Protein AF-A0A7V4QQW2-F1 (afdb_monomer)

Structure (mmCIF, N/CA/C/O backbone):
data_AF-A0A7V4QQW2-F1
#
_entry.id   AF-A0A7V4QQW2-F1
#
loop_
_atom_site.group_PDB
_atom_site.id
_atom_site.type_symbol
_atom_site.label_atom_id
_atom_site.label_alt_id
_atom_site.label_comp_id
_atom_site.label_asym_id
_atom_site.label_entity_id
_atom_site.label_seq_id
_atom_site.pdbx_PDB_ins_code
_atom_site.Cartn_x
_atom_site.Cartn_y
_atom_site.Cartn_z
_atom_site.occupancy
_atom_site.B_iso_or_equiv
_atom_site.auth_seq_id
_atom_site.auth_comp_id
_atom_site.auth_asym_id
_atom_site.auth_atom_id
_atom_site.pdbx_PDB_model_num
ATOM 1 N N . MET A 1 1 ? 18.190 -7.811 31.103 1.00 62.69 1 MET A N 1
ATOM 2 C CA . MET A 1 1 ? 18.220 -7.856 29.624 1.00 62.69 1 MET A CA 1
ATOM 3 C C . MET A 1 1 ? 17.058 -7.013 29.114 1.00 62.69 1 MET A C 1
ATOM 5 O O . MET A 1 1 ? 15.943 -7.261 29.548 1.00 62.69 1 MET A O 1
ATOM 9 N N . LYS A 1 2 ? 17.299 -5.974 28.301 1.00 69.94 2 LYS A N 1
ATOM 10 C CA . LYS A 1 2 ? 16.217 -5.201 27.663 1.00 69.94 2 LYS A CA 1
ATOM 11 C C . LYS A 1 2 ? 15.664 -6.037 26.510 1.00 69.94 2 LYS A C 1
ATOM 13 O O . LYS A 1 2 ? 16.434 -6.431 25.640 1.00 69.94 2 LYS A O 1
ATOM 18 N N . GLN A 1 3 ? 14.367 -6.322 26.523 1.00 79.12 3 GLN A N 1
ATOM 19 C CA . GLN A 1 3 ? 13.705 -6.965 25.394 1.00 79.12 3 GLN A CA 1
ATOM 20 C C . GLN A 1 3 ? 13.642 -5.964 24.235 1.00 79.12 3 GLN A C 1
ATOM 22 O O . GLN A 1 3 ? 13.128 -4.860 24.399 1.00 79.12 3 GLN A O 1
ATOM 27 N N . LEU A 1 4 ? 14.228 -6.325 23.094 1.00 84.31 4 LEU A N 1
ATOM 28 C CA . LEU A 1 4 ? 14.112 -5.557 21.857 1.00 84.31 4 LEU A CA 1
ATOM 29 C C . LEU A 1 4 ? 12.785 -5.924 21.193 1.00 84.31 4 LEU A C 1
ATOM 31 O O . LEU A 1 4 ? 12.577 -7.080 20.829 1.00 84.31 4 LEU A O 1
ATOM 35 N N . THR A 1 5 ? 11.897 -4.945 21.054 1.00 89.00 5 THR A N 1
ATOM 36 C CA . THR A 1 5 ? 10.644 -5.096 20.309 1.00 89.00 5 THR A CA 1
ATOM 37 C C . THR A 1 5 ? 10.881 -4.677 18.864 1.00 89.00 5 THR A C 1
ATOM 39 O O . THR A 1 5 ? 11.365 -3.574 18.616 1.00 89.00 5 THR A O 1
ATOM 42 N N . VAL A 1 6 ? 10.541 -5.549 17.916 1.00 92.81 6 VAL A N 1
ATOM 43 C CA . VAL A 1 6 ? 10.545 -5.222 16.485 1.00 92.81 6 VAL A CA 1
ATOM 44 C C . VAL A 1 6 ? 9.186 -4.631 16.130 1.00 92.81 6 VAL A C 1
ATOM 46 O O . VAL A 1 6 ? 8.161 -5.255 16.387 1.00 92.81 6 VAL A O 1
ATOM 49 N N . GLY A 1 7 ? 9.185 -3.427 15.564 1.00 93.88 7 GLY A N 1
ATOM 50 C CA . GLY A 1 7 ? 8.000 -2.804 14.981 1.00 93.88 7 GLY A CA 1
ATOM 51 C C . GLY A 1 7 ? 8.015 -2.951 13.464 1.00 93.88 7 GLY A C 1
ATOM 52 O O . GLY A 1 7 ? 9.079 -2.839 12.857 1.00 93.88 7 GLY A O 1
ATOM 53 N N . ILE A 1 8 ? 6.853 -3.198 12.864 1.00 96.56 8 ILE A N 1
ATOM 54 C CA . ILE A 1 8 ? 6.711 -3.372 11.411 1.00 96.56 8 ILE A CA 1
ATOM 55 C C . ILE A 1 8 ? 5.750 -2.308 10.885 1.00 96.56 8 ILE A C 1
ATOM 57 O O . ILE A 1 8 ? 4.625 -2.228 11.368 1.00 96.56 8 ILE A O 1
ATOM 61 N N . GLY A 1 9 ? 6.194 -1.502 9.924 1.00 97.69 9 GLY A N 1
ATOM 62 C CA . GLY A 1 9 ? 5.322 -0.650 9.113 1.00 97.69 9 GLY A CA 1
ATOM 63 C C . GLY A 1 9 ? 4.996 -1.354 7.798 1.00 97.69 9 GLY A C 1
ATOM 64 O O . GLY A 1 9 ? 5.849 -2.042 7.237 1.00 97.69 9 GLY A O 1
ATOM 65 N N . ILE A 1 10 ? 3.757 -1.236 7.324 1.00 98.44 10 ILE A N 1
ATOM 66 C CA . ILE A 1 10 ? 3.307 -1.878 6.082 1.00 98.44 10 ILE A CA 1
ATOM 67 C C . ILE A 1 10 ? 2.667 -0.828 5.174 1.00 98.44 10 ILE A C 1
ATOM 69 O O . ILE A 1 10 ? 1.845 -0.031 5.617 1.00 98.44 10 ILE A O 1
ATOM 73 N N . GLY A 1 11 ? 3.014 -0.855 3.887 1.00 97.81 11 GLY A N 1
ATOM 74 C CA . GLY A 1 11 ? 2.393 -0.042 2.842 1.00 97.81 11 GLY A CA 1
ATOM 75 C C . GLY A 1 11 ? 1.712 -0.906 1.787 1.00 97.81 11 GLY A C 1
ATOM 76 O O . GLY A 1 11 ? 2.345 -1.798 1.224 1.00 97.81 11 GLY A O 1
ATOM 77 N N . LEU A 1 12 ? 0.440 -0.633 1.493 1.00 98.06 12 LEU A N 1
ATOM 78 C CA . LEU A 1 12 ? -0.349 -1.370 0.500 1.00 98.06 12 LEU A CA 1
ATOM 79 C C . LEU A 1 12 ? -0.936 -0.431 -0.555 1.00 98.06 12 LEU A C 1
ATOM 81 O O . LEU A 1 12 ? -1.532 0.601 -0.246 1.00 98.06 12 LEU A O 1
ATOM 85 N N . ASN A 1 13 ? -0.798 -0.812 -1.821 1.00 97.56 13 ASN A N 1
ATOM 86 C CA . ASN A 1 13 ? -1.393 -0.095 -2.940 1.00 97.56 13 ASN A CA 1
ATOM 87 C C . ASN A 1 13 ? -1.989 -1.074 -3.949 1.00 97.56 13 ASN A C 1
ATOM 89 O O . ASN A 1 13 ? -1.387 -2.112 -4.229 1.00 97.56 13 ASN A O 1
ATOM 93 N N . THR A 1 14 ? -3.121 -0.693 -4.538 1.00 98.00 14 THR A N 1
ATOM 94 C CA . THR A 1 14 ? -3.747 -1.425 -5.638 1.00 98.00 14 THR A CA 1
ATOM 95 C C . THR A 1 14 ? -3.616 -0.623 -6.926 1.00 98.00 14 THR A C 1
ATOM 97 O O . THR A 1 14 ? -3.930 0.568 -6.967 1.00 98.00 14 THR A O 1
ATOM 100 N N . GLY A 1 15 ? -3.167 -1.271 -7.996 1.00 96.38 15 GLY A N 1
ATOM 101 C CA . GLY A 1 15 ? -3.141 -0.672 -9.323 1.00 96.38 15 GLY A CA 1
ATOM 102 C C . GLY A 1 15 ? -2.419 -1.540 -10.343 1.00 96.38 15 GLY A C 1
ATOM 103 O O . GLY A 1 15 ? -1.790 -2.540 -9.999 1.00 96.38 15 GLY A O 1
ATOM 104 N N . GLU A 1 16 ? -2.504 -1.141 -11.608 1.00 97.44 16 GLU A N 1
ATOM 105 C CA . GLU A 1 16 ? -1.855 -1.849 -12.709 1.00 97.44 16 GLU A CA 1
ATOM 106 C C . GLU A 1 16 ? -0.327 -1.797 -12.602 1.00 97.44 16 GLU A C 1
ATOM 108 O O . GLU A 1 16 ? 0.266 -0.774 -12.236 1.00 97.44 16 GLU A O 1
ATOM 113 N N . VAL A 1 17 ? 0.312 -2.914 -12.939 1.00 97.06 17 VAL A N 1
ATOM 114 C CA . VAL A 1 17 ? 1.766 -3.088 -12.919 1.00 97.06 17 VAL A CA 1
ATOM 115 C C . VAL A 1 17 ? 2.209 -3.888 -14.137 1.00 97.06 17 VAL A C 1
ATOM 117 O O . VAL A 1 17 ? 1.432 -4.653 -14.707 1.00 97.06 17 VAL A O 1
ATOM 120 N N . VAL A 1 18 ? 3.480 -3.751 -14.508 1.00 96.50 18 VAL A N 1
ATOM 121 C CA . VAL A 1 18 ? 4.112 -4.638 -15.489 1.00 96.50 18 VAL A CA 1
ATOM 122 C C . VAL A 1 18 ? 4.779 -5.775 -14.729 1.00 96.50 18 VAL A C 1
ATOM 124 O O . VAL A 1 18 ? 5.654 -5.525 -13.901 1.00 96.50 18 VAL A O 1
ATOM 127 N N . CYS A 1 19 ? 4.381 -7.015 -15.007 1.00 96.81 19 CYS A N 1
ATOM 128 C CA . CYS A 1 19 ? 4.965 -8.215 -14.414 1.00 96.81 19 CYS A CA 1
ATOM 129 C C . CYS A 1 19 ? 5.726 -9.045 -15.457 1.00 96.81 19 CYS A C 1
ATOM 131 O O . CYS A 1 19 ? 5.377 -9.051 -16.639 1.00 96.81 19 CYS A O 1
ATOM 133 N N . GLY A 1 20 ? 6.778 -9.744 -15.030 1.00 95.62 20 GLY A N 1
ATOM 134 C CA . GLY A 1 20 ? 7.519 -10.658 -15.898 1.00 95.62 20 GLY A CA 1
ATOM 135 C C . GLY A 1 20 ? 8.91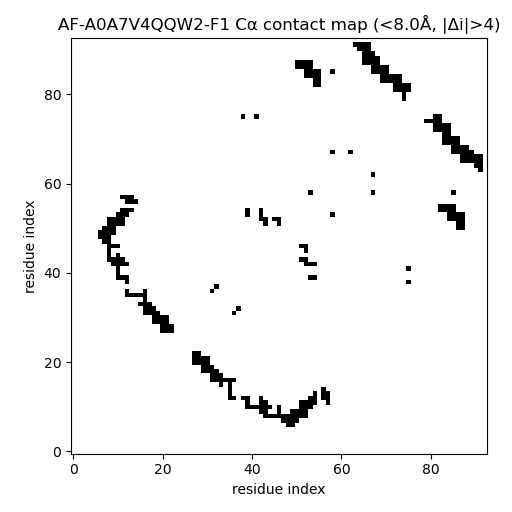1 -11.001 -15.382 1.00 95.62 20 GLY A C 1
ATOM 136 O O . GLY A 1 20 ? 9.328 -10.546 -14.318 1.00 95.62 20 GLY A O 1
ATOM 137 N N . ASN A 1 21 ? 9.646 -11.795 -16.164 1.00 95.38 21 ASN A N 1
ATOM 138 C CA . ASN A 1 21 ? 11.053 -12.074 -15.887 1.00 95.38 21 ASN A CA 1
ATOM 139 C C . ASN A 1 21 ? 11.905 -10.872 -16.299 1.00 95.38 21 ASN A C 1
ATOM 141 O O . ASN A 1 21 ? 11.928 -10.502 -17.475 1.00 95.38 21 ASN A O 1
ATOM 145 N N . MET A 1 22 ? 12.620 -10.284 -15.346 1.00 92.81 22 MET A N 1
ATOM 146 C CA . MET A 1 22 ? 13.503 -9.143 -15.576 1.00 92.81 22 MET A CA 1
ATOM 147 C C . MET A 1 22 ? 14.892 -9.433 -15.020 1.00 92.81 22 MET A C 1
ATOM 149 O O . MET A 1 22 ? 15.039 -10.095 -13.994 1.00 92.81 22 MET A O 1
ATOM 153 N N . GLY A 1 23 ? 15.917 -8.912 -15.690 1.00 89.00 23 GLY A N 1
ATOM 154 C CA . GLY A 1 23 ? 17.303 -9.070 -15.271 1.00 89.00 23 GLY A CA 1
ATOM 155 C C . GLY A 1 23 ? 18.248 -9.297 -16.441 1.00 89.00 23 GLY A C 1
ATOM 156 O O . GLY A 1 23 ? 17.905 -9.066 -17.602 1.00 89.00 23 GLY A O 1
ATOM 157 N N . SER A 1 24 ? 19.470 -9.709 -16.124 1.00 91.44 24 SER A N 1
ATOM 158 C CA . SER A 1 24 ? 20.458 -10.076 -17.135 1.00 91.44 24 SER A CA 1
ATOM 159 C C . SER A 1 24 ? 20.286 -11.545 -17.533 1.00 91.44 24 SER A C 1
ATOM 161 O O . SER A 1 24 ? 19.710 -12.324 -16.773 1.00 91.44 24 SER A O 1
ATOM 163 N N . PRO A 1 25 ? 20.860 -11.989 -18.665 1.00 88.88 25 PRO A N 1
ATOM 164 C CA . PRO A 1 25 ? 20.821 -13.401 -19.043 1.00 88.88 25 PRO A CA 1
ATOM 165 C C . PRO A 1 25 ? 21.368 -14.357 -17.969 1.00 88.88 25 PRO A C 1
ATOM 167 O O . PRO A 1 25 ? 20.964 -15.514 -17.929 1.00 88.88 25 PRO A O 1
ATOM 170 N N . GLN A 1 26 ? 22.280 -13.895 -17.101 1.00 91.88 26 GLN A N 1
ATOM 171 C CA . GLN A 1 26 ? 22.833 -14.709 -16.011 1.00 91.88 26 GLN A CA 1
ATOM 172 C C . GLN A 1 26 ? 22.012 -14.653 -14.713 1.00 91.88 26 GLN A C 1
ATOM 174 O O . GLN A 1 26 ? 22.223 -15.490 -13.837 1.00 91.88 26 GLN A O 1
ATOM 179 N N . LYS A 1 27 ? 21.109 -13.678 -14.556 1.00 86.88 27 LYS A N 1
ATOM 180 C CA . LYS A 1 27 ? 20.277 -13.526 -13.359 1.00 86.88 27 LYS A CA 1
ATOM 181 C C . LYS A 1 27 ? 18.934 -12.902 -13.727 1.00 86.88 27 LYS A C 1
ATOM 183 O O . LYS A 1 27 ? 18.850 -11.697 -13.954 1.00 86.88 27 LYS A O 1
ATOM 188 N N . MET A 1 28 ? 17.913 -13.750 -13.761 1.00 91.56 28 MET A N 1
ATOM 189 C CA . MET A 1 28 ? 16.531 -13.398 -14.071 1.00 91.56 28 MET A CA 1
ATOM 190 C C . MET A 1 28 ? 15.671 -13.611 -12.831 1.00 91.56 28 MET A C 1
ATOM 192 O O . MET A 1 28 ? 15.678 -14.707 -12.275 1.00 91.56 28 MET A O 1
ATOM 196 N N . ASP A 1 29 ? 14.911 -12.590 -12.450 1.00 95.50 29 ASP A N 1
ATOM 197 C CA . ASP A 1 29 ? 13.940 -12.649 -11.361 1.00 95.50 29 ASP A CA 1
ATOM 198 C C . ASP A 1 29 ? 12.541 -12.349 -11.920 1.00 95.50 29 ASP A C 1
ATOM 200 O O . ASP A 1 29 ? 12.360 -11.418 -12.711 1.00 95.50 29 ASP A O 1
ATOM 204 N N . TYR A 1 30 ? 11.535 -13.133 -11.519 1.00 94.88 30 TYR A N 1
ATOM 205 C CA . TYR A 1 30 ? 10.141 -12.792 -11.805 1.00 94.88 30 TYR A CA 1
ATOM 206 C C . TYR A 1 30 ? 9.710 -11.679 -10.853 1.00 94.88 30 TYR A C 1
ATOM 208 O O . TYR A 1 30 ? 9.687 -11.868 -9.636 1.00 94.88 30 TYR A O 1
ATOM 216 N N . THR A 1 31 ? 9.398 -10.509 -11.398 1.00 95.06 31 THR A N 1
ATOM 217 C CA . THR A 1 31 ? 9.170 -9.300 -10.605 1.00 95.06 31 THR A CA 1
ATOM 218 C C . THR A 1 31 ? 8.083 -8.417 -11.212 1.00 95.06 31 THR A C 1
ATOM 220 O O . THR A 1 31 ? 7.575 -8.676 -12.308 1.00 95.06 31 THR A O 1
ATOM 223 N N . VAL A 1 32 ? 7.709 -7.376 -10.470 1.00 96.19 32 VAL A N 1
ATOM 224 C CA . VAL A 1 32 ? 6.769 -6.33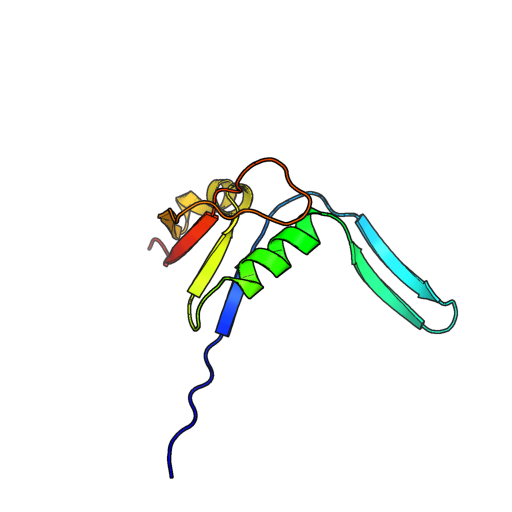4 -10.883 1.00 96.19 32 VAL A CA 1
ATOM 225 C C . VAL A 1 32 ? 7.455 -4.973 -10.865 1.00 96.19 32 VAL A C 1
ATOM 227 O O . VAL A 1 32 ? 8.211 -4.658 -9.947 1.00 96.19 32 VAL A O 1
ATOM 230 N N . ILE A 1 33 ? 7.169 -4.145 -11.867 1.00 95.00 33 ILE A N 1
ATOM 231 C CA . ILE A 1 33 ? 7.636 -2.757 -11.941 1.00 95.00 33 ILE A CA 1
ATOM 232 C C . ILE A 1 33 ? 6.481 -1.819 -12.284 1.00 95.00 33 ILE A C 1
ATOM 234 O O . ILE A 1 33 ? 5.470 -2.218 -12.865 1.00 95.00 33 ILE A O 1
ATOM 238 N N . GLY A 1 34 ? 6.662 -0.545 -11.949 1.00 93.88 34 GLY A N 1
ATOM 239 C CA . GLY A 1 34 ? 5.745 0.528 -12.314 1.00 93.88 34 GLY A CA 1
ATOM 240 C C . GLY A 1 34 ? 5.478 1.488 -11.163 1.00 93.88 34 GLY A C 1
ATOM 241 O O . GLY A 1 34 ? 5.869 1.262 -10.015 1.00 93.88 34 GLY A O 1
ATOM 242 N N . ASP A 1 35 ? 4.772 2.569 -11.474 1.00 92.25 35 ASP A N 1
ATOM 243 C CA . ASP A 1 35 ? 4.487 3.634 -10.512 1.00 92.25 35 ASP A CA 1
ATOM 244 C C . ASP A 1 35 ? 3.659 3.154 -9.316 1.00 92.25 35 ASP A C 1
ATOM 246 O O . ASP A 1 35 ? 3.865 3.630 -8.201 1.00 92.25 35 ASP A O 1
ATOM 250 N N . ASN A 1 36 ? 2.776 2.173 -9.516 1.00 94.62 36 ASN A N 1
ATOM 251 C CA . ASN A 1 36 ? 1.980 1.582 -8.441 1.00 94.62 36 ASN A CA 1
ATOM 252 C C . ASN A 1 36 ? 2.823 0.754 -7.453 1.00 94.62 36 ASN A C 1
ATOM 254 O O . ASN A 1 36 ? 2.517 0.749 -6.260 1.00 94.62 36 ASN A O 1
ATOM 258 N N . VAL A 1 37 ? 3.916 0.130 -7.911 1.00 95.56 37 VAL A N 1
ATOM 259 C CA . VAL A 1 37 ? 4.888 -0.558 -7.036 1.00 95.56 37 VAL A CA 1
ATOM 260 C C . VAL A 1 37 ? 5.658 0.471 -6.207 1.00 95.56 37 VAL A C 1
ATOM 262 O O . VAL A 1 37 ? 5.789 0.342 -4.990 1.00 95.56 37 VAL A O 1
ATOM 265 N N . ASN A 1 38 ? 6.097 1.554 -6.855 1.00 93.50 38 ASN A N 1
ATOM 266 C CA . ASN A 1 38 ? 6.780 2.658 -6.182 1.00 93.50 38 ASN A CA 1
ATOM 267 C C . ASN A 1 38 ? 5.879 3.353 -5.151 1.00 93.50 38 ASN A C 1
ATOM 269 O O . ASN A 1 38 ? 6.371 3.803 -4.118 1.00 93.50 38 ASN A O 1
ATOM 273 N N . LEU A 1 39 ? 4.574 3.462 -5.416 1.00 93.44 39 LEU A N 1
ATOM 274 C CA . LEU A 1 39 ? 3.618 4.017 -4.463 1.00 93.44 39 LEU A CA 1
ATOM 275 C C . LEU A 1 39 ? 3.502 3.141 -3.209 1.00 93.44 39 LEU A C 1
ATOM 277 O O . LEU A 1 39 ? 3.617 3.678 -2.112 1.00 93.44 39 LEU A O 1
ATOM 281 N N . ALA A 1 40 ? 3.372 1.817 -3.353 1.00 96.00 40 ALA A N 1
ATOM 282 C CA . ALA A 1 40 ? 3.341 0.894 -2.211 1.00 96.00 40 ALA A CA 1
ATOM 283 C C . ALA A 1 40 ? 4.575 1.056 -1.306 1.00 96.00 40 ALA A C 1
ATOM 285 O O . ALA A 1 40 ? 4.438 1.231 -0.097 1.00 96.00 40 ALA A O 1
ATOM 286 N N . SER A 1 41 ? 5.774 1.099 -1.900 1.00 94.94 41 SER A N 1
ATOM 287 C CA . SER A 1 41 ? 7.024 1.314 -1.155 1.00 94.94 41 SER A CA 1
ATOM 288 C C . SER A 1 41 ? 7.058 2.662 -0.428 1.00 94.94 41 SER A C 1
ATOM 290 O O . SER A 1 41 ? 7.587 2.766 0.672 1.00 94.94 41 SER A O 1
ATOM 292 N N . ARG A 1 42 ? 6.468 3.713 -1.002 1.00 92.50 42 ARG A N 1
ATOM 293 C CA . ARG A 1 42 ? 6.414 5.027 -0.344 1.00 92.50 42 ARG A CA 1
ATOM 294 C C . ARG A 1 42 ? 5.425 5.062 0.808 1.00 92.50 42 ARG A C 1
ATOM 296 O O . ARG A 1 42 ? 5.686 5.770 1.774 1.00 92.50 42 ARG A O 1
ATOM 303 N N . LEU A 1 43 ? 4.315 4.334 0.709 1.00 95.62 43 LEU A N 1
ATOM 304 C CA . LEU A 1 43 ? 3.394 4.167 1.832 1.00 95.62 43 LEU A CA 1
ATOM 305 C C . LEU A 1 43 ? 4.095 3.454 2.987 1.00 95.62 43 LEU A C 1
ATOM 307 O O . LEU A 1 43 ? 4.029 3.937 4.109 1.00 95.62 43 LEU A O 1
ATOM 311 N N . GLU A 1 44 ? 4.830 2.378 2.692 1.00 97.12 44 GLU A N 1
ATOM 312 C CA . GLU A 1 44 ? 5.601 1.620 3.684 1.00 97.12 44 GLU A CA 1
ATOM 313 C C . GLU A 1 44 ? 6.655 2.497 4.363 1.00 97.12 44 GLU A C 1
ATOM 315 O O . GLU A 1 44 ? 6.668 2.592 5.586 1.00 97.12 44 GLU A O 1
ATOM 320 N N . ALA A 1 45 ? 7.439 3.250 3.589 1.00 94.19 45 ALA A N 1
ATOM 321 C CA . ALA A 1 45 ? 8.452 4.156 4.129 1.00 94.19 45 ALA A CA 1
ATOM 322 C C . ALA A 1 45 ? 7.885 5.270 5.035 1.00 94.19 45 ALA A C 1
ATOM 324 O O . ALA A 1 45 ? 8.639 5.889 5.786 1.00 94.19 45 ALA A O 1
ATOM 325 N N . ASN A 1 46 ? 6.581 5.561 4.945 1.00 93.69 46 ASN A N 1
ATOM 326 C CA . ASN A 1 46 ? 5.893 6.537 5.793 1.00 93.69 46 ASN A CA 1
ATOM 327 C C . ASN A 1 46 ? 5.025 5.886 6.879 1.00 93.69 46 ASN A C 1
ATOM 329 O O . ASN A 1 46 ? 4.471 6.620 7.696 1.00 93.69 46 ASN A O 1
ATOM 333 N N . ALA A 1 47 ? 4.898 4.556 6.903 1.00 96.06 47 ALA A N 1
ATOM 334 C CA . ALA A 1 47 ? 4.106 3.828 7.884 1.00 96.06 47 ALA A CA 1
ATOM 335 C C . ALA A 1 47 ? 4.902 3.676 9.194 1.00 96.06 47 ALA A C 1
ATOM 337 O O . ALA A 1 47 ? 5.975 3.063 9.196 1.00 96.06 47 ALA A O 1
ATOM 338 N N . PRO A 1 48 ? 4.419 4.225 10.325 1.00 96.06 48 PRO A N 1
ATOM 339 C CA . PRO A 1 48 ? 5.034 3.976 11.619 1.00 96.06 48 PRO A CA 1
ATOM 340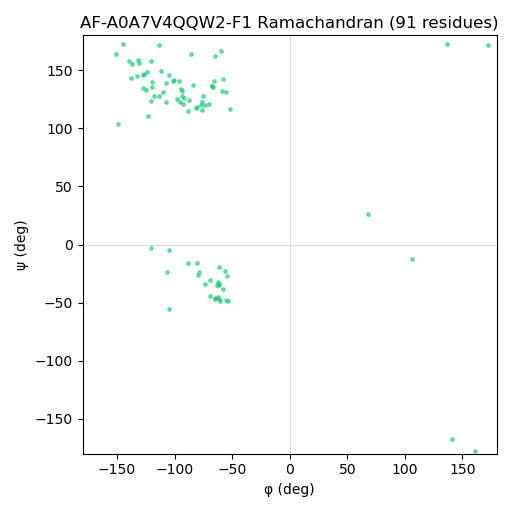 C C . PRO A 1 48 ? 5.044 2.490 11.997 1.00 96.06 48 PRO A C 1
ATOM 342 O O . PRO A 1 48 ? 4.343 1.651 11.436 1.00 96.06 48 PRO A O 1
ATOM 345 N N . ALA A 1 49 ? 5.830 2.159 13.020 1.00 96.50 49 ALA A N 1
ATOM 346 C CA . ALA A 1 49 ? 5.811 0.823 13.595 1.00 96.50 49 ALA A CA 1
ATOM 347 C C . ALA A 1 49 ? 4.391 0.419 14.034 1.00 96.50 49 ALA A C 1
ATOM 349 O O . ALA A 1 49 ? 3.745 1.136 14.797 1.00 96.50 49 ALA A O 1
ATOM 350 N N . ASN A 1 50 ? 3.981 -0.783 13.628 1.00 96.19 50 ASN A N 1
ATOM 351 C CA . ASN A 1 50 ? 2.689 -1.416 13.893 1.00 96.19 50 ASN A CA 1
ATOM 352 C C . ASN A 1 50 ? 1.491 -0.745 13.210 1.00 96.19 50 ASN A C 1
ATOM 354 O O . ASN A 1 50 ? 0.371 -0.871 13.702 1.00 96.19 50 ASN A O 1
ATOM 358 N N . THR A 1 51 ? 1.707 -0.064 12.083 1.00 97.75 51 THR A N 1
ATOM 359 C CA . THR A 1 51 ? 0.619 0.488 11.270 1.00 97.75 51 THR A CA 1
ATOM 360 C C . THR A 1 51 ? 0.628 -0.085 9.857 1.00 97.75 51 THR A C 1
ATOM 362 O O . THR A 1 51 ? 1.642 -0.574 9.348 1.00 97.75 51 THR A O 1
ATOM 365 N N . ILE A 1 52 ? -0.538 -0.017 9.215 1.00 98.38 52 ILE A N 1
ATOM 366 C CA . ILE A 1 52 ? -0.723 -0.394 7.817 1.00 98.38 52 ILE A CA 1
ATOM 367 C C . ILE A 1 52 ? -1.303 0.813 7.093 1.00 98.38 52 ILE A C 1
ATOM 369 O O . ILE A 1 52 ? -2.454 1.191 7.320 1.00 98.38 52 ILE A O 1
ATOM 373 N N . TYR A 1 53 ? -0.505 1.421 6.225 1.00 98.12 53 TYR A N 1
ATOM 374 C CA . TYR A 1 53 ? -0.942 2.516 5.371 1.00 98.12 53 TYR A CA 1
ATOM 375 C C . TYR A 1 53 ? -1.383 1.975 4.021 1.00 98.12 53 TYR A C 1
ATOM 377 O O . TYR A 1 53 ? -0.695 1.163 3.399 1.00 98.12 53 TYR A O 1
ATOM 385 N N . VAL A 1 54 ? -2.530 2.444 3.550 1.00 98.38 54 VAL A N 1
ATOM 386 C CA . VAL A 1 54 ? -3.117 2.019 2.287 1.00 98.38 54 VAL A CA 1
ATOM 387 C C . VAL A 1 54 ? -3.423 3.214 1.393 1.00 98.38 54 VAL A C 1
ATOM 389 O O . VAL A 1 54 ? -3.775 4.299 1.857 1.00 98.38 54 VAL A O 1
ATOM 392 N N . SER A 1 55 ? -3.288 3.002 0.090 1.00 97.44 55 SER A N 1
ATOM 393 C CA . SER A 1 55 ? -3.760 3.934 -0.937 1.00 97.44 55 SER A CA 1
ATOM 394 C C . SER A 1 55 ? -5.290 4.072 -0.948 1.00 97.44 55 SER A C 1
ATOM 396 O O . SER A 1 55 ? -6.005 3.190 -0.465 1.00 97.44 55 SER A O 1
ATOM 398 N N . GLU A 1 56 ? -5.805 5.134 -1.577 1.00 97.19 56 GLU A N 1
ATOM 399 C CA . GLU A 1 56 ? -7.246 5.285 -1.838 1.00 97.19 56 GLU A CA 1
ATOM 400 C C . GLU A 1 56 ? -7.828 4.120 -2.655 1.00 97.19 56 GLU A C 1
ATOM 402 O O . GLU A 1 56 ? -8.925 3.663 -2.346 1.00 97.19 56 GLU A O 1
ATOM 407 N N . SER A 1 57 ? -7.103 3.578 -3.640 1.00 97.69 57 SER A N 1
ATOM 408 C CA . SER A 1 57 ? -7.589 2.441 -4.438 1.00 97.69 57 SER A CA 1
ATOM 409 C C . SER A 1 57 ? -7.765 1.183 -3.589 1.00 97.69 57 SER A C 1
ATOM 411 O O . SER A 1 57 ? -8.821 0.555 -3.635 1.00 97.69 57 SER A O 1
ATOM 413 N N . THR A 1 58 ? -6.781 0.855 -2.747 1.00 98.38 58 THR A N 1
ATOM 414 C CA . THR A 1 58 ? -6.900 -0.262 -1.801 1.00 98.38 58 THR A CA 1
ATOM 415 C C . THR A 1 58 ? -8.047 -0.029 -0.822 1.00 98.38 58 THR A C 1
ATOM 417 O O . THR A 1 58 ? -8.868 -0.921 -0.649 1.00 98.38 58 THR A O 1
ATOM 420 N N . TYR A 1 59 ? -8.155 1.171 -0.236 1.00 98.38 59 TYR A N 1
ATOM 421 C CA . TYR A 1 59 ? -9.274 1.527 0.641 1.00 98.38 59 TYR A CA 1
ATOM 422 C C . TYR A 1 59 ? -1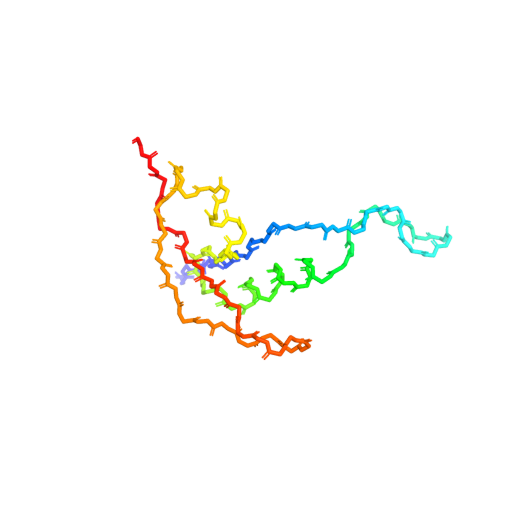0.629 1.297 -0.040 1.00 98.38 59 TYR A C 1
ATOM 424 O O . TYR A 1 59 ? -11.507 0.667 0.543 1.00 98.38 59 TYR A O 1
ATOM 432 N N . LEU A 1 60 ? -10.816 1.766 -1.275 1.00 98.25 60 LEU A N 1
ATOM 433 C CA . LEU A 1 60 ? -12.092 1.642 -1.983 1.00 98.25 60 LEU A CA 1
ATOM 434 C C . LEU A 1 60 ? -12.504 0.184 -2.216 1.00 98.25 60 LEU A C 1
ATOM 436 O O . LEU A 1 60 ? -13.698 -0.111 -2.148 1.00 98.25 60 LEU A O 1
ATOM 440 N N . GLU A 1 61 ? -11.543 -0.710 -2.444 1.00 98.12 61 GLU A N 1
ATOM 441 C CA . GLU A 1 61 ? -11.787 -2.143 -2.646 1.00 98.12 61 GLU A CA 1
ATOM 442 C C . GLU A 1 61 ? -12.036 -2.915 -1.342 1.00 98.12 61 GLU A C 1
ATOM 444 O O . GLU A 1 61 ? -12.660 -3.979 -1.358 1.00 98.12 61 GLU A O 1
ATOM 449 N N . THR A 1 62 ? -11.560 -2.406 -0.203 1.00 98.00 62 THR A N 1
ATOM 450 C CA . THR A 1 62 ? -11.571 -3.142 1.072 1.00 98.00 62 THR A CA 1
ATOM 451 C C . THR A 1 62 ? -12.349 -2.452 2.194 1.00 98.00 62 THR A C 1
ATOM 453 O O . THR A 1 62 ? -12.506 -3.038 3.269 1.00 98.00 62 THR A O 1
ATOM 456 N N . LYS A 1 63 ? -12.892 -1.249 1.970 1.00 97.50 63 LYS A N 1
ATOM 457 C CA . LYS A 1 63 ? -13.635 -0.455 2.970 1.00 97.50 63 LYS A CA 1
ATOM 458 C C . LYS A 1 63 ? -14.827 -1.180 3.582 1.00 97.50 63 LYS A C 1
ATOM 460 O O . LYS A 1 63 ? -15.239 -0.829 4.682 1.00 97.50 63 LYS A O 1
ATOM 465 N N . ASP A 1 64 ? -15.386 -2.184 2.913 1.00 97.69 64 ASP A N 1
ATOM 466 C CA . ASP A 1 64 ? -16.506 -2.968 3.445 1.00 97.69 64 ASP A CA 1
ATOM 467 C C . ASP A 1 64 ? -16.055 -4.051 4.434 1.00 97.69 64 ASP A C 1
ATOM 469 O O . ASP A 1 64 ? -16.868 -4.533 5.217 1.00 97.69 64 ASP A O 1
ATOM 473 N N . LYS A 1 65 ? -14.756 -4.377 4.461 1.00 97.75 65 LYS A N 1
ATOM 474 C CA . LYS A 1 65 ? -14.154 -5.401 5.329 1.00 97.75 65 LYS A CA 1
ATOM 475 C C . LYS A 1 65 ? -13.335 -4.831 6.481 1.00 97.75 65 LYS A C 1
ATOM 477 O O . LYS A 1 65 ? -13.177 -5.498 7.492 1.00 97.75 65 LYS A O 1
ATOM 482 N N . PHE A 1 66 ? -12.826 -3.608 6.359 1.00 98.12 66 PHE A N 1
ATOM 483 C CA . PHE A 1 66 ? -11.980 -3.001 7.388 1.00 98.12 66 PHE A CA 1
ATOM 484 C C . PHE A 1 66 ? -12.448 -1.595 7.749 1.00 98.12 66 PHE A C 1
ATOM 486 O O . PHE A 1 66 ? -13.111 -0.908 6.968 1.00 98.12 66 PHE A O 1
ATOM 493 N N . ILE A 1 67 ? -12.095 -1.171 8.956 1.00 98.19 67 ILE A N 1
ATOM 494 C CA . ILE A 1 67 ? -12.235 0.204 9.420 1.00 98.19 67 ILE A CA 1
ATOM 495 C C . ILE A 1 67 ? -10.926 0.931 9.149 1.00 98.19 67 ILE A C 1
ATOM 497 O O . ILE A 1 67 ? -9.843 0.434 9.465 1.00 98.19 67 ILE A O 1
ATOM 501 N N . TYR A 1 68 ? -11.049 2.118 8.567 1.00 98.31 68 TYR A N 1
ATOM 502 C CA . TYR A 1 68 ? -9.929 2.956 8.177 1.00 98.31 68 TYR A CA 1
ATOM 503 C C . TYR A 1 68 ? -10.033 4.334 8.816 1.00 98.31 68 TYR A C 1
ATOM 505 O O . TYR A 1 68 ? -11.130 4.870 8.989 1.00 98.31 68 TYR A O 1
ATOM 513 N N . LYS A 1 69 ? -8.877 4.924 9.094 1.00 98.12 69 LYS A N 1
ATOM 514 C CA . LYS A 1 69 ? -8.724 6.332 9.439 1.00 98.12 69 LYS A CA 1
ATOM 515 C C . LYS A 1 69 ? -8.085 7.050 8.257 1.00 98.12 69 LYS A C 1
ATOM 517 O O . LYS A 1 69 ? -6.997 6.679 7.830 1.00 98.12 69 LYS A O 1
ATOM 522 N N . GLU A 1 70 ? -8.752 8.069 7.730 1.00 97.88 70 GLU A N 1
ATOM 523 C CA . GLU A 1 70 ? -8.144 8.957 6.736 1.00 97.88 70 GLU A CA 1
ATOM 524 C C . GLU A 1 70 ? -7.007 9.755 7.387 1.00 97.88 70 GLU A C 1
ATOM 526 O O . GLU A 1 70 ? -7.138 10.227 8.521 1.00 97.88 70 GLU A O 1
ATOM 531 N N . LEU A 1 71 ? -5.878 9.856 6.691 1.00 96.75 71 LEU A N 1
ATOM 532 C CA . LEU A 1 71 ? -4.717 10.618 7.140 1.00 96.75 71 LEU A CA 1
ATOM 533 C C . LEU A 1 71 ? -4.481 11.816 6.220 1.00 96.75 71 LEU A C 1
ATOM 535 O O . LEU A 1 71 ? -5.061 11.925 5.140 1.00 96.75 71 LEU A O 1
ATOM 539 N N . GLU A 1 72 ? -3.560 12.683 6.632 1.00 92.94 72 GLU A N 1
ATOM 540 C CA . GLU A 1 72 ? -3.095 13.768 5.778 1.00 92.94 72 GLU A CA 1
ATOM 541 C C . GLU A 1 72 ? -2.489 13.222 4.471 1.00 92.94 72 GLU A C 1
ATOM 543 O O . GLU A 1 72 ? -1.652 12.309 4.512 1.00 92.94 72 GLU A O 1
ATOM 548 N N . PRO A 1 73 ? -2.878 13.773 3.306 1.00 90.19 73 PRO A N 1
ATOM 549 C CA . PRO A 1 73 ? -2.328 13.365 2.024 1.00 90.19 73 PRO A CA 1
ATOM 550 C C . PRO A 1 73 ? -0.807 13.532 1.959 1.00 90.19 73 PRO A C 1
ATOM 552 O O . PRO A 1 73 ? -0.249 14.529 2.422 1.00 90.19 73 PRO A O 1
ATOM 555 N N . ILE A 1 74 ? -0.129 12.590 1.303 1.00 85.00 74 ILE A N 1
ATOM 556 C CA . ILE A 1 74 ? 1.329 12.633 1.147 1.00 85.00 74 ILE A CA 1
ATOM 557 C C . ILE A 1 74 ? 1.735 13.117 -0.244 1.00 85.00 74 ILE A C 1
ATOM 559 O O . ILE A 1 74 ? 1.165 12.728 -1.267 1.00 85.00 74 ILE A O 1
ATOM 563 N N . PHE A 1 75 ? 2.785 13.937 -0.292 1.00 82.56 75 PHE A N 1
ATOM 564 C CA . PHE A 1 75 ? 3.414 14.347 -1.543 1.00 82.56 75 PHE A CA 1
ATOM 565 C C . PHE A 1 75 ? 4.499 13.355 -1.932 1.00 82.56 75 PHE A C 1
ATOM 567 O O . PHE A 1 75 ? 5.528 13.205 -1.273 1.00 82.56 75 PHE A O 1
ATOM 574 N N . VAL A 1 76 ? 4.277 12.682 -3.051 1.00 72.94 76 VAL A N 1
ATOM 575 C CA . VAL A 1 76 ? 5.207 11.697 -3.583 1.00 72.94 76 VAL A CA 1
ATOM 576 C C . VAL A 1 76 ? 6.071 12.334 -4.666 1.00 72.94 76 VAL A C 1
ATOM 578 O O . V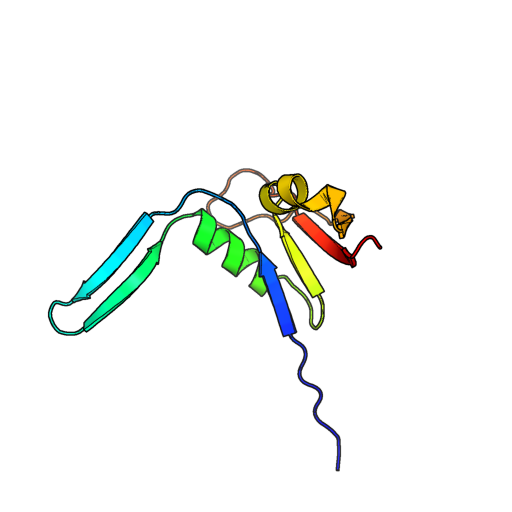AL A 1 76 ? 5.565 12.862 -5.653 1.00 72.94 76 VAL A O 1
ATOM 581 N N . LYS A 1 77 ? 7.401 12.239 -4.521 1.00 69.38 77 LYS A N 1
ATOM 582 C CA . LYS A 1 77 ? 8.359 12.696 -5.544 1.00 69.38 77 LYS A CA 1
ATOM 583 C C . LYS A 1 77 ? 8.013 12.083 -6.906 1.00 69.38 77 LYS A C 1
ATOM 585 O O . LYS A 1 77 ? 8.117 10.866 -7.057 1.00 69.38 77 LYS A O 1
ATOM 590 N N . GLY A 1 78 ? 7.662 12.926 -7.875 1.00 73.44 78 GLY A N 1
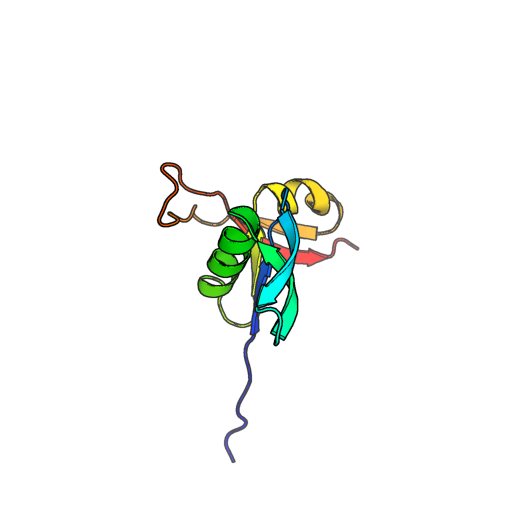ATOM 591 C CA . GLY A 1 78 ? 7.267 12.522 -9.230 1.00 73.44 78 GLY A CA 1
ATOM 592 C C . GLY A 1 78 ? 5.766 12.636 -9.517 1.00 73.44 78 GLY A C 1
ATOM 593 O O . GLY A 1 78 ? 5.388 12.607 -10.683 1.00 73.44 78 GLY A O 1
ATOM 594 N N . LYS A 1 79 ? 4.919 12.837 -8.498 1.00 72.81 79 LYS A N 1
ATOM 595 C CA . LYS A 1 79 ? 3.496 13.156 -8.676 1.00 72.81 79 LYS A CA 1
ATOM 596 C C . LYS A 1 79 ? 3.225 14.621 -8.334 1.00 72.81 79 LYS A C 1
ATOM 598 O O . LYS A 1 79 ? 3.800 15.159 -7.393 1.00 72.81 79 LYS A O 1
ATOM 603 N N . LYS A 1 80 ?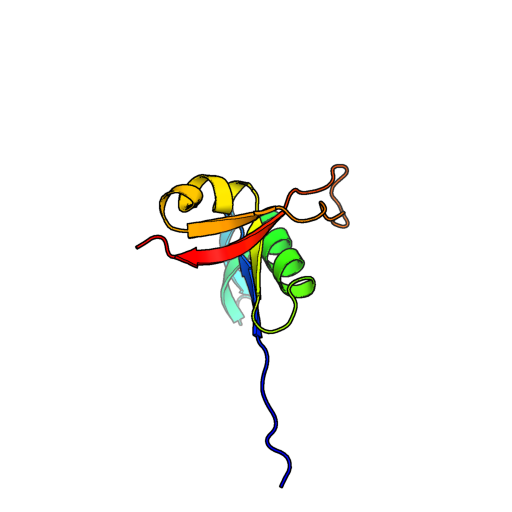 2.376 15.269 -9.140 1.00 72.12 80 LYS A N 1
ATOM 604 C CA . LYS A 1 80 ? 1.975 16.676 -8.952 1.00 72.12 80 LYS A CA 1
ATOM 605 C C . LYS A 1 80 ? 0.898 16.842 -7.882 1.00 72.12 80 LYS A C 1
ATOM 607 O O . LYS A 1 80 ? 0.799 17.905 -7.284 1.00 72.12 80 LYS A O 1
ATOM 612 N N . GLU A 1 81 ? 0.107 15.800 -7.665 1.00 81.19 81 GLU A N 1
ATOM 613 C CA . GLU A 1 81 ? -1.027 15.809 -6.750 1.00 81.19 81 GLU A CA 1
ATOM 614 C C . GLU A 1 81 ? -0.683 15.051 -5.472 1.00 81.19 81 GLU A C 1
ATOM 616 O O . GLU A 1 81 ? 0.069 14.069 -5.494 1.00 81.19 81 GLU A O 1
ATOM 621 N N . ALA A 1 82 ? -1.230 15.535 -4.358 1.00 85.31 82 ALA A N 1
ATOM 622 C CA . ALA A 1 82 ? -1.138 14.843 -3.088 1.00 85.31 82 ALA A CA 1
ATOM 623 C C . ALA A 1 82 ? -1.957 13.550 -3.156 1.00 85.31 82 ALA A C 1
ATOM 625 O O . ALA A 1 82 ? -3.070 13.530 -3.682 1.00 85.31 82 ALA A O 1
ATOM 626 N N . ILE A 1 83 ? -1.393 12.467 -2.636 1.00 87.50 83 ILE A N 1
ATOM 627 C CA . ILE A 1 83 ? -2.038 11.159 -2.651 1.00 87.50 83 ILE A CA 1
ATOM 628 C C . ILE A 1 83 ? -2.760 10.987 -1.325 1.00 87.50 83 ILE A C 1
ATOM 630 O O . ILE A 1 83 ? -2.131 11.062 -0.268 1.00 87.50 83 ILE A O 1
ATOM 634 N N . LYS A 1 84 ? -4.069 10.742 -1.385 1.00 94.88 84 LYS A N 1
ATOM 635 C CA . LYS A 1 84 ? -4.855 10.366 -0.210 1.00 94.88 84 LYS A CA 1
ATOM 636 C C . LYS A 1 84 ? -4.444 8.988 0.279 1.00 94.88 84 LYS A C 1
ATOM 638 O O . LYS A 1 84 ? -4.285 8.057 -0.517 1.00 94.88 84 LYS A O 1
ATOM 643 N N . ILE A 1 85 ? -4.297 8.873 1.589 1.00 96.69 85 ILE A N 1
ATOM 644 C CA . ILE A 1 85 ? -3.877 7.642 2.242 1.00 96.69 85 ILE A CA 1
ATOM 645 C C . ILE A 1 85 ? -4.724 7.400 3.487 1.00 96.69 85 ILE A C 1
ATOM 647 O O . ILE A 1 85 ? -5.269 8.329 4.086 1.00 96.69 85 ILE A O 1
ATOM 651 N N . TYR A 1 86 ? -4.809 6.135 3.871 1.00 98.38 86 TYR A N 1
ATOM 652 C CA . TYR A 1 86 ? -5.611 5.685 4.996 1.00 98.38 86 TYR A CA 1
ATOM 653 C C . TYR A 1 86 ? -4.790 4.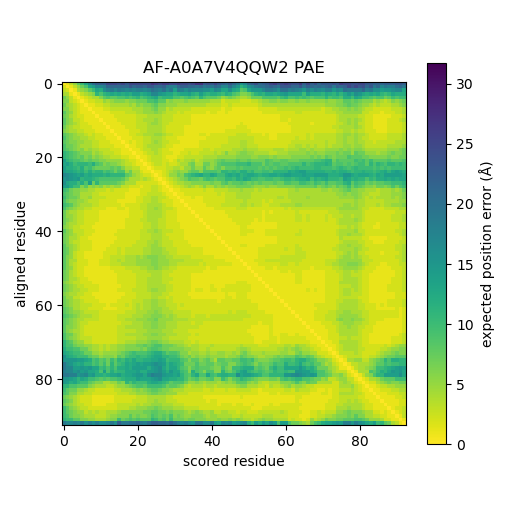746 5.870 1.00 98.38 86 TYR A C 1
ATOM 655 O O . TYR A 1 86 ? -4.005 3.947 5.367 1.00 98.38 86 TYR A O 1
ATOM 663 N N . GLU A 1 87 ? -4.997 4.804 7.175 1.00 98.38 87 GLU A N 1
ATOM 664 C CA . GLU A 1 87 ? -4.499 3.812 8.121 1.00 98.38 87 GLU A CA 1
ATOM 665 C C . GLU A 1 87 ? -5.580 2.756 8.349 1.00 98.38 87 GLU A C 1
ATOM 667 O O . GLU A 1 87 ? -6.725 3.097 8.656 1.00 98.38 87 GLU A O 1
ATOM 672 N N . GLN A 1 88 ? -5.239 1.479 8.197 1.00 98.00 88 GLN A N 1
ATOM 673 C CA . GLN A 1 88 ? -6.126 0.388 8.597 1.00 98.00 88 GLN A CA 1
ATOM 674 C C . GLN A 1 88 ? -6.102 0.247 10.126 1.00 98.00 88 GLN A C 1
ATOM 676 O O . GLN A 1 88 ? -5.029 0.149 10.713 1.00 98.00 88 GLN A O 1
ATOM 681 N N . ILE A 1 89 ? -7.280 0.241 10.758 1.00 98.06 89 ILE A N 1
ATOM 682 C CA . ILE A 1 89 ? -7.424 0.220 12.223 1.00 98.06 89 ILE A CA 1
ATOM 683 C C . ILE A 1 89 ? -7.845 -1.162 12.721 1.00 98.06 89 ILE A C 1
ATOM 685 O O . ILE A 1 89 ? -7.177 -1.756 13.561 1.00 98.06 89 ILE A O 1
ATOM 689 N N . GLU A 1 90 ? -8.949 -1.693 12.195 1.00 96.50 90 GLU A N 1
ATOM 690 C CA . GLU A 1 90 ? -9.441 -3.025 12.554 1.00 96.50 90 GLU A CA 1
ATOM 691 C C . GLU A 1 90 ? -10.218 -3.688 11.410 1.00 96.50 90 GLU A C 1
ATOM 693 O O . GLU A 1 90 ? -10.585 -3.040 10.426 1.00 96.50 90 GLU A O 1
ATOM 698 N N . GLU A 1 91 ? -10.413 -5.000 11.508 1.00 96.31 91 GLU A N 1
ATOM 699 C CA . GLU A 1 91 ? -11.301 -5.762 10.630 1.00 96.31 91 GLU A CA 1
ATOM 700 C C . GLU A 1 91 ? -12.738 -5.665 11.155 1.00 96.31 91 GLU A C 1
ATOM 702 O O . GLU A 1 91 ? -12.98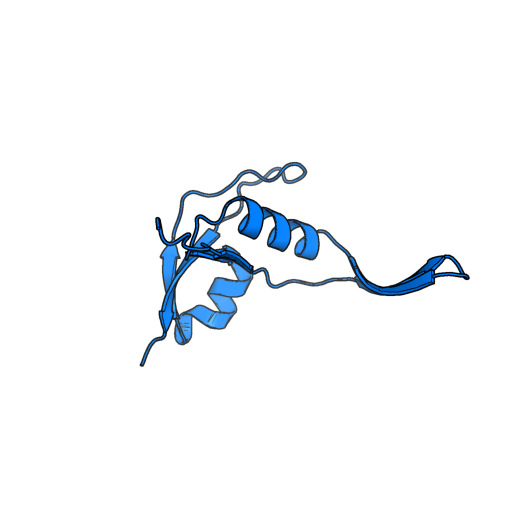2 -5.751 12.361 1.00 96.31 91 GLU A O 1
ATOM 707 N N . LYS A 1 92 ? -13.697 -5.476 10.249 1.00 93.81 92 LYS A N 1
ATOM 708 C CA . LYS A 1 92 ? -15.121 -5.481 10.577 1.00 93.81 92 LYS A CA 1
ATOM 709 C C . LYS A 1 92 ? -15.540 -6.926 10.842 1.00 93.81 92 LYS A C 1
ATOM 711 O O . LYS A 1 92 ? -15.396 -7.773 9.965 1.00 93.81 92 LYS A O 1
ATOM 716 N N . LYS A 1 93 ? -16.028 -7.194 12.051 1.00 76.00 93 LYS A N 1
ATOM 717 C CA . LYS A 1 93 ? -16.630 -8.484 12.412 1.00 76.00 93 LYS A CA 1
ATOM 718 C C . LYS A 1 93 ? -18.053 -8.609 11.889 1.00 76.00 93 LYS A C 1
ATOM 720 O O . LYS A 1 93 ? -18.752 -7.572 11.857 1.00 76.00 93 LYS A O 1
#

Nearest PDB structures (foldseek):
  3r5g-assembly2_B  TM=9.745E-01  e=2.475E-07  Pseudomonas aeruginosa
  5o5l-assembly2_D  TM=8.883E-01  e=2.871E-06  Mycobacterium intracellulare 1956
  2w01-assembly1_B  TM=9.243E-01  e=7.935E-06  Synechocystis sp. PCC 6803
  6fht-assembly1_A  TM=8.860E-01  e=3.537E-05  unclassified
  6fht-assembly1_B  TM=8.853E-01  e=7.695E-05  unclassified

Sequence (93 aa):
MKQLTVGIGIGLNTGEVVCGNMGSPQKMDYTVIGDNVNLASRLEANAPANTIYVSESTYLETKDKFIYKELEPIFVKGKKEAIKIYEQIEEKK

Solvent-accessible surface area (backbone atoms only — not comparable to full-atom values): 5499 Å² total; per-residue (Å²): 133,85,84,84,80,85,66,53,42,35,33,44,53,60,68,78,66,53,72,47,78,46,71,52,100,91,50,68,43,80,47,72,46,50,71,42,56,55,47,17,55,52,34,23,78,67,25,52,70,74,35,38,25,28,29,54,58,36,43,72,77,40,54,91,50,34,42,70,44,82,50,81,57,45,79,46,96,94,53,96,58,66,43,56,34,29,35,60,76,47,73,62,129

pLDDT: mean 92.7, std 7.84, range [62.69, 98.44]

Foldseek 3Di:
DDDDDDFFFFFEEDDDWDWDWDDDPVDTDTDTDDPRVVRRVVQRVVGDGPKYKYFPVVCVVCVVFFDWDWDDFDDDVPDPDTTTMIITDGTDD

Mean predicted aligned error: 4.63 Å

Secondary structure (DSSP, 8-state):
-PPPPPP--EEE-----EEEEEEETTEEEEEEESHHHHHHHHHHHHPPTT-EEEEHHHHHHHTTTEEEEE-PPB--TT-SSPBPEEEEEEE--

Radius of gyration: 16.02 Å; Cα contacts (8 Å, |Δi|>4): 168; chains: 1; bounding box: 40×31×49 Å